Protein AF-A0A535QYP2-F1 (afdb_monomer)

Secondary structure (DSSP, 8-state):
---------HHHHHHHHHHHHHHTS-HHHHHHHHHHHHHHHH-TT--PPP------------

Nearest PDB structures (foldseek):
  5x3t-assembly1_G  TM=6.824E-01  e=1.214E-01  Mycobacterium tuberculosis H37Rv

Mean predicted aligned error: 7.99 Å

Sequence (62 aa):
MKRTNVYLTEKQLERLHLQAEQEGVAMAEVIRRAVEVYLVWNDPTYAPPPHSKKKRRLHPHG

Radius of gyration: 15.45 Å; Cα contacts (8 Å, |Δi|>4): 19; chains: 1; bounding box: 50×24×32 Å

Solvent-accessible surface area (backbone atoms only — not comparable to full-atom values): 4149 Å² total; per-residue (Å²): 141,84,92,78,90,79,92,73,55,69,70,55,50,54,53,43,47,55,50,15,62,76,70,72,49,58,49,68,56,54,53,49,51,52,51,49,52,51,44,39,73,76,33,86,82,55,74,80,78,81,83,76,73,76,72,77,76,79,74,81,88,126

Foldseek 3Di:
DDDDDDDDDPVVVVVLVVVCVVVVHDSVVVVVVVVLVVCCVVDVPDDDDDPPPPPPPPDPDD

Structure (mmCIF, N/CA/C/O backbone):
data_AF-A0A535QYP2-F1
#
_entry.id   AF-A0A535QYP2-F1
#
loop_
_atom_site.group_PDB
_atom_site.id
_atom_site.type_symbol
_atom_site.label_atom_id
_atom_site.label_alt_id
_atom_site.label_comp_id
_atom_site.label_asym_id
_atom_site.label_entity_id
_atom_site.label_seq_id
_atom_site.pdbx_PDB_ins_code
_atom_site.Cartn_x
_atom_site.Cartn_y
_atom_site.Cartn_z
_atom_site.occupancy
_atom_site.B_iso_or_equiv
_atom_site.auth_seq_id
_atom_site.auth_comp_id
_atom_site.auth_asym_id
_atom_site.auth_atom_id
_atom_site.pdbx_PDB_model_num
ATOM 1 N N . MET A 1 1 ? -9.100 -8.524 -8.116 1.00 72.25 1 MET A N 1
ATOM 2 C CA . MET A 1 1 ? -8.296 -8.455 -6.874 1.00 72.25 1 MET A CA 1
ATOM 3 C C . MET A 1 1 ? -8.432 -9.776 -6.136 1.00 72.25 1 MET A C 1
ATOM 5 O O . MET A 1 1 ? -9.532 -10.316 -6.122 1.00 72.25 1 MET A O 1
ATOM 9 N N . LYS A 1 2 ? -7.341 -10.292 -5.560 1.00 84.38 2 LYS A N 1
ATOM 10 C CA . LYS A 1 2 ? -7.328 -11.500 -4.719 1.00 84.38 2 LYS A CA 1
ATOM 11 C C . LYS A 1 2 ? -7.091 -11.075 -3.268 1.00 84.38 2 LYS A C 1
ATOM 13 O O . LYS A 1 2 ? -6.270 -10.195 -3.032 1.00 84.38 2 LYS A O 1
ATOM 18 N N . ARG A 1 3 ? -7.833 -11.652 -2.318 1.00 88.12 3 ARG A N 1
ATOM 19 C CA . ARG A 1 3 ? -7.654 -11.379 -0.885 1.00 88.12 3 ARG A CA 1
ATOM 20 C C . ARG A 1 3 ? -6.500 -12.226 -0.353 1.00 88.12 3 ARG A C 1
ATOM 22 O O . ARG A 1 3 ? -6.496 -13.436 -0.561 1.00 88.12 3 ARG A O 1
ATOM 29 N N . THR A 1 4 ? -5.576 -11.583 0.350 1.00 92.25 4 THR A N 1
ATOM 30 C CA . THR A 1 4 ? -4.425 -12.215 1.000 1.00 92.25 4 THR A CA 1
ATOM 31 C C . THR A 1 4 ? -4.275 -11.617 2.393 1.00 92.25 4 THR A C 1
ATOM 33 O O . THR A 1 4 ? -4.446 -10.410 2.556 1.00 92.25 4 THR A O 1
ATOM 36 N N . ASN A 1 5 ? -3.972 -12.451 3.387 1.00 92.94 5 ASN A N 1
ATOM 37 C CA . ASN A 1 5 ? -3.627 -11.990 4.728 1.00 92.94 5 ASN A CA 1
ATOM 38 C C . ASN A 1 5 ? -2.112 -11.796 4.804 1.00 92.94 5 ASN A C 1
ATOM 40 O O . ASN A 1 5 ? -1.359 -12.642 4.325 1.00 92.94 5 ASN A O 1
ATOM 44 N N . VAL A 1 6 ? -1.680 -10.693 5.404 1.00 91.56 6 VAL A N 1
ATOM 45 C CA . VAL A 1 6 ? -0.266 -10.376 5.618 1.00 91.56 6 VAL A CA 1
ATOM 46 C C . VAL A 1 6 ? -0.043 -10.085 7.093 1.00 91.56 6 VAL A C 1
ATOM 48 O O . VAL A 1 6 ? -0.925 -9.545 7.760 1.00 91.56 6 VAL A O 1
ATOM 51 N N . TYR A 1 7 ? 1.129 -10.454 7.598 1.00 95.50 7 TYR A N 1
ATOM 52 C CA . TYR A 1 7 ? 1.537 -10.121 8.955 1.00 95.50 7 TYR A CA 1
ATO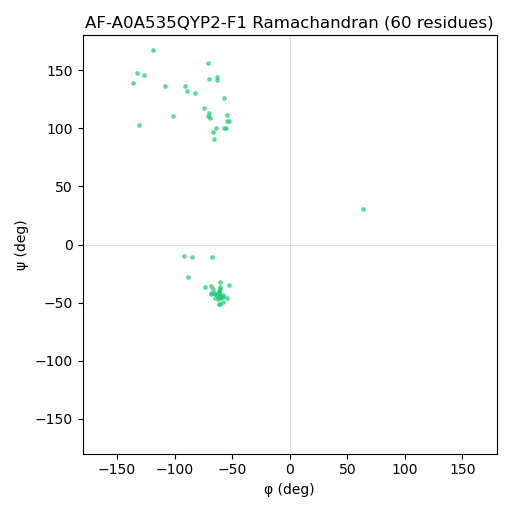M 53 C C . TYR A 1 7 ? 2.253 -8.774 8.946 1.00 95.50 7 TYR A C 1
ATOM 55 O O . TYR A 1 7 ? 3.137 -8.539 8.125 1.00 95.50 7 TYR A O 1
ATOM 63 N N . LEU A 1 8 ? 1.852 -7.899 9.861 1.00 94.94 8 LEU A N 1
ATOM 64 C CA . LEU A 1 8 ? 2.425 -6.576 10.069 1.00 94.94 8 LEU A CA 1
ATOM 65 C C . LEU A 1 8 ? 2.663 -6.402 11.565 1.00 94.94 8 LEU A C 1
ATOM 67 O O . LEU A 1 8 ? 1.915 -6.930 12.386 1.00 94.94 8 LEU A O 1
ATOM 71 N N . THR A 1 9 ? 3.699 -5.653 11.915 1.00 97.88 9 THR A N 1
ATOM 72 C CA . THR A 1 9 ? 3.898 -5.226 13.304 1.00 97.88 9 THR A CA 1
ATOM 73 C C . THR A 1 9 ? 2.857 -4.173 13.685 1.00 97.88 9 THR A C 1
ATOM 75 O O . THR A 1 9 ? 2.350 -3.455 12.821 1.00 97.88 9 THR A O 1
ATOM 78 N N . GLU A 1 10 ? 2.576 -4.027 14.980 1.00 97.56 10 GLU A N 1
ATOM 79 C CA . GLU A 1 10 ? 1.621 -3.029 15.492 1.00 97.56 10 GLU A CA 1
ATOM 80 C C . GLU A 1 10 ? 1.965 -1.613 15.013 1.00 97.56 10 GLU A C 1
ATOM 82 O O . GLU A 1 10 ? 1.123 -0.922 14.447 1.00 97.56 10 GLU A O 1
ATOM 87 N N . LYS A 1 11 ? 3.245 -1.228 15.093 1.00 97.44 11 LYS A N 1
ATOM 88 C CA . LYS A 1 11 ? 3.718 0.081 14.613 1.00 97.44 11 LYS A CA 1
ATOM 89 C C . LYS A 1 11 ? 3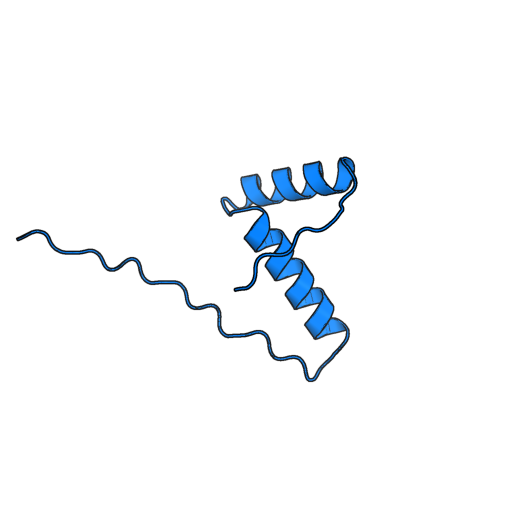.488 0.291 13.115 1.00 97.44 11 LYS A C 1
ATOM 91 O O . LYS A 1 11 ? 3.209 1.407 12.688 1.00 97.44 11 LYS A O 1
ATOM 96 N N . GLN A 1 12 ? 3.634 -0.752 12.294 1.00 96.69 12 GLN A N 1
ATOM 97 C CA . GLN A 1 12 ? 3.345 -0.653 10.858 1.00 96.69 12 GLN A CA 1
ATOM 98 C C . GLN A 1 12 ? 1.848 -0.464 10.621 1.00 96.69 12 GLN A C 1
ATOM 100 O O . GLN A 1 12 ? 1.464 0.359 9.793 1.00 96.69 12 GLN A O 1
ATOM 105 N N . LEU A 1 13 ? 1.015 -1.191 11.369 1.00 96.75 13 LEU A N 1
ATOM 106 C CA . LEU A 1 13 ? -0.434 -1.082 11.281 1.00 96.75 13 LEU A CA 1
ATOM 107 C C . LEU A 1 13 ? -0.915 0.325 11.667 1.00 96.75 13 LEU A C 1
ATOM 109 O O . LEU A 1 13 ? -1.668 0.930 10.910 1.00 96.75 13 LEU A O 1
ATOM 113 N N . GLU A 1 14 ? -0.425 0.881 12.777 1.00 97.44 14 GLU A N 1
ATOM 114 C CA . GLU A 1 14 ? -0.740 2.247 13.224 1.00 97.44 14 GLU A CA 1
ATOM 115 C C . GLU A 1 14 ? -0.371 3.301 12.173 1.00 97.44 14 GLU A C 1
ATOM 117 O O . GLU A 1 14 ? -1.166 4.186 11.856 1.00 97.44 14 GLU A O 1
ATOM 122 N N . ARG A 1 15 ? 0.826 3.191 11.583 1.00 96.94 15 ARG A N 1
ATOM 123 C CA . ARG A 1 15 ? 1.286 4.108 10.529 1.00 96.94 15 ARG A CA 1
ATOM 124 C C . ARG A 1 15 ? 0.412 4.035 9.280 1.00 96.94 15 ARG A C 1
ATOM 126 O O . ARG A 1 15 ? 0.073 5.075 8.720 1.00 96.94 15 ARG A O 1
ATOM 133 N N . LEU A 1 16 ? 0.044 2.826 8.856 1.00 96.50 16 LEU A N 1
ATOM 134 C CA . LEU A 1 16 ? -0.821 2.613 7.696 1.00 96.50 16 LEU A CA 1
ATOM 135 C C . LEU A 1 16 ? -2.240 3.134 7.943 1.00 96.50 16 LEU A C 1
ATOM 137 O O . LEU A 1 16 ? -2.830 3.721 7.039 1.00 96.50 16 LEU A O 1
ATOM 141 N N . HIS A 1 17 ? -2.764 2.960 9.158 1.00 96.94 17 HIS A N 1
ATOM 142 C CA . HIS A 1 17 ? -4.045 3.527 9.568 1.00 96.94 17 HIS A CA 1
ATOM 143 C C . HIS A 1 17 ? -4.030 5.052 9.514 1.00 96.94 17 HIS A C 1
ATOM 145 O O . HIS A 1 17 ? -4.878 5.641 8.848 1.00 96.94 17 HIS A O 1
ATOM 151 N N . LEU A 1 18 ? -3.029 5.680 10.135 1.00 97.44 18 LEU A N 1
ATOM 152 C CA . LEU A 1 18 ? -2.899 7.135 10.139 1.00 97.44 18 LEU A CA 1
ATOM 153 C C . LEU A 1 18 ? -2.818 7.697 8.713 1.00 97.44 18 LEU A C 1
ATOM 155 O O . LEU A 1 18 ? -3.479 8.682 8.394 1.00 97.44 18 LEU A O 1
ATOM 159 N N . GLN A 1 19 ? -2.042 7.054 7.837 1.00 96.50 19 GLN A N 1
ATOM 160 C CA . GLN A 1 19 ? -1.924 7.481 6.445 1.00 96.50 19 GLN A CA 1
ATOM 161 C C . GLN A 1 19 ? -3.245 7.318 5.677 1.00 96.50 19 GLN A C 1
ATOM 163 O O . GLN A 1 19 ? -3.641 8.205 4.923 1.00 96.50 19 GLN A O 1
ATOM 168 N N . ALA A 1 20 ? -3.951 6.205 5.881 1.00 97.06 20 ALA A N 1
ATOM 169 C CA . ALA A 1 20 ? -5.244 5.960 5.252 1.00 97.06 20 ALA A CA 1
ATOM 170 C C . ALA A 1 20 ? -6.292 7.008 5.665 1.00 97.06 20 ALA A C 1
ATOM 172 O O . ALA A 1 20 ? -7.038 7.494 4.814 1.00 97.06 20 ALA A O 1
ATOM 173 N N . GLU A 1 21 ? -6.309 7.394 6.944 1.00 97.25 21 GLU A N 1
ATOM 174 C CA . GLU A 1 21 ? -7.179 8.450 7.471 1.00 97.25 21 GLU A CA 1
ATOM 175 C C . GLU A 1 21 ? -6.843 9.820 6.877 1.00 97.25 21 GLU A C 1
ATOM 177 O O . GLU A 1 21 ? -7.742 10.519 6.411 1.00 97.25 21 GLU A O 1
ATOM 182 N N . GLN A 1 22 ? -5.556 10.178 6.822 1.00 96.88 22 GLN A N 1
ATOM 183 C CA . GLN A 1 22 ? -5.094 11.435 6.224 1.00 96.88 22 GLN A CA 1
ATOM 184 C C . GLN A 1 22 ? -5.454 11.547 4.735 1.00 96.88 22 GLN A C 1
ATOM 186 O O . GLN A 1 22 ? -5.822 12.622 4.266 1.00 96.88 22 GLN A O 1
ATOM 191 N N . GLU A 1 23 ? -5.365 10.442 3.991 1.00 94.88 23 GLU A N 1
ATOM 192 C CA . GLU A 1 23 ? -5.699 10.390 2.564 1.00 94.88 23 GLU A CA 1
ATOM 193 C C . GLU A 1 23 ? -7.202 10.172 2.292 1.00 94.88 23 GLU A C 1
ATOM 195 O O . GLU A 1 23 ? -7.642 10.285 1.144 1.00 94.88 23 GLU A O 1
ATOM 200 N N . GLY A 1 24 ? -8.003 9.840 3.312 1.00 95.94 24 GLY A N 1
ATOM 201 C CA . GLY A 1 24 ? -9.420 9.499 3.156 1.00 95.94 24 GLY A CA 1
ATOM 202 C C . GLY A 1 24 ? -9.661 8.238 2.313 1.00 95.94 24 GLY A C 1
ATOM 203 O O . GLY A 1 24 ? -10.672 8.140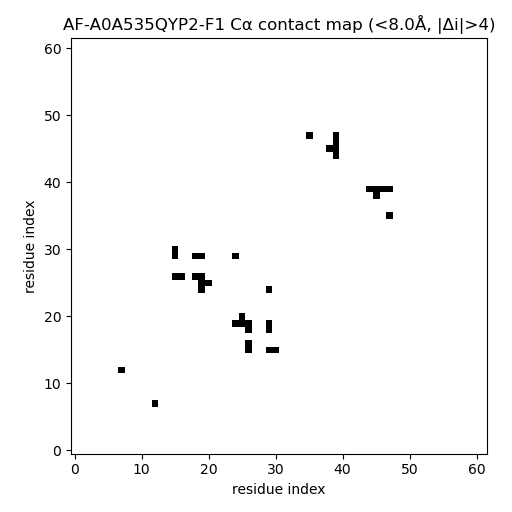 1.611 1.00 95.94 24 GLY A O 1
ATOM 204 N N . VAL A 1 25 ? -8.731 7.279 2.339 1.00 95.31 25 VAL A N 1
ATOM 205 C CA . VAL A 1 25 ? -8.811 6.019 1.579 1.00 95.31 25 VAL A CA 1
ATOM 206 C C . VAL A 1 25 ? -8.826 4.808 2.507 1.00 95.31 25 VAL A C 1
ATOM 208 O O . VAL A 1 25 ? -8.525 4.889 3.691 1.00 95.31 25 VAL A O 1
ATOM 211 N N . ALA A 1 26 ? -9.162 3.637 1.967 1.00 93.56 26 ALA A N 1
ATOM 212 C CA . ALA A 1 26 ? -9.010 2.394 2.712 1.00 93.56 26 ALA A CA 1
ATOM 213 C C . ALA A 1 26 ? -7.523 2.043 2.882 1.00 93.56 26 ALA A C 1
ATOM 215 O O . ALA A 1 26 ? -6.752 2.143 1.928 1.00 93.56 26 ALA A O 1
ATOM 216 N N . MET A 1 27 ? -7.142 1.502 4.042 1.00 94.19 27 MET A N 1
ATOM 217 C CA . MET A 1 27 ? -5.779 1.008 4.295 1.00 94.19 27 MET A CA 1
ATOM 218 C C . MET A 1 27 ? -5.293 0.016 3.223 1.00 94.19 27 MET A C 1
ATOM 220 O O . MET A 1 27 ? -4.129 0.030 2.835 1.00 94.19 27 MET A O 1
ATOM 224 N N . ALA A 1 28 ? -6.193 -0.811 2.684 1.00 92.31 28 ALA A N 1
ATOM 225 C CA . ALA A 1 28 ? -5.872 -1.730 1.593 1.00 92.31 28 ALA A CA 1
ATOM 226 C C . ALA A 1 28 ? -5.383 -1.011 0.320 1.00 92.31 28 ALA A C 1
ATOM 228 O O . ALA A 1 28 ? -4.551 -1.558 -0.398 1.00 92.31 28 ALA A O 1
ATOM 229 N N . GLU A 1 29 ? -5.868 0.202 0.042 1.00 93.19 29 GLU A N 1
ATOM 230 C CA . GLU A 1 29 ? -5.409 1.009 -1.094 1.00 93.19 29 GLU A CA 1
ATOM 231 C C . GLU A 1 29 ? -4.016 1.595 -0.827 1.00 93.19 29 GLU A C 1
ATOM 233 O O . GLU A 1 29 ? -3.185 1.600 -1.732 1.00 93.19 29 GLU A O 1
ATOM 238 N N . VAL A 1 30 ? -3.720 1.995 0.415 1.00 94.75 30 VAL A N 1
ATOM 239 C CA . VAL A 1 30 ? -2.367 2.419 0.825 1.00 94.75 30 VAL A CA 1
ATOM 240 C C . VAL A 1 30 ? -1.371 1.273 0.637 1.00 94.75 30 VAL A C 1
ATOM 242 O O . VAL A 1 30 ? -0.361 1.429 -0.047 1.00 94.75 30 VAL A O 1
ATOM 245 N N . ILE A 1 31 ? -1.693 0.089 1.174 1.00 93.94 31 ILE A N 1
ATOM 246 C CA . ILE A 1 31 ? -0.854 -1.112 1.049 1.00 93.94 31 ILE A CA 1
ATOM 247 C C . ILE A 1 31 ? -0.671 -1.487 -0.423 1.00 93.94 31 ILE A C 1
ATOM 249 O O . ILE A 1 31 ? 0.444 -1.767 -0.855 1.00 93.94 31 ILE A O 1
ATOM 253 N N . ARG A 1 32 ? -1.747 -1.466 -1.216 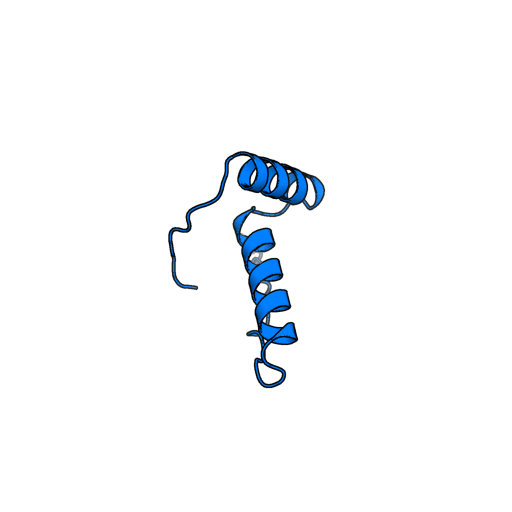1.00 91.50 32 ARG A N 1
ATOM 254 C CA . ARG A 1 32 ? -1.680 -1.771 -2.646 1.00 91.50 32 ARG A CA 1
ATOM 255 C C . ARG A 1 32 ? -0.714 -0.841 -3.380 1.00 91.50 32 ARG A C 1
ATOM 257 O O . ARG A 1 32 ? 0.132 -1.343 -4.113 1.00 91.50 32 ARG A O 1
ATOM 264 N N . ARG A 1 33 ? -0.823 0.478 -3.180 1.00 92.06 33 ARG A N 1
ATOM 265 C CA . ARG A 1 33 ? 0.075 1.459 -3.814 1.00 92.06 33 ARG A CA 1
ATOM 266 C C . ARG A 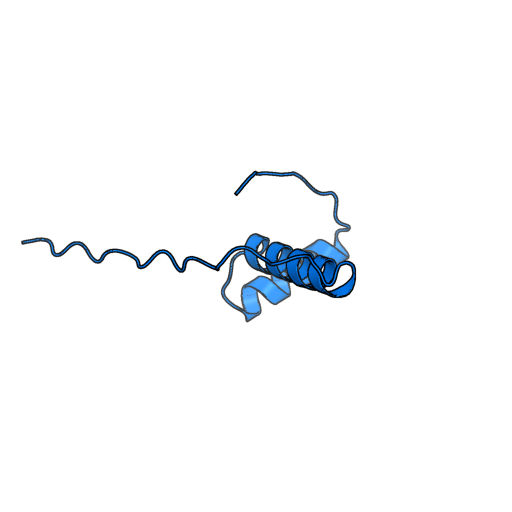1 33 ? 1.524 1.239 -3.392 1.00 92.06 33 ARG A C 1
ATOM 268 O O . ARG A 1 33 ? 2.408 1.282 -4.238 1.00 92.06 33 ARG A O 1
ATOM 275 N N . ALA A 1 34 ? 1.766 0.950 -2.113 1.00 93.19 34 ALA A N 1
ATOM 276 C CA . ALA A 1 34 ? 3.107 0.645 -1.619 1.00 93.19 34 ALA A CA 1
ATOM 277 C C . ALA A 1 34 ? 3.701 -0.604 -2.297 1.00 93.19 34 ALA A C 1
ATOM 279 O O . ALA A 1 34 ? 4.854 -0.584 -2.722 1.00 93.19 34 ALA A O 1
ATOM 280 N N . VAL A 1 35 ? 2.903 -1.666 -2.457 1.00 92.88 35 VAL A N 1
ATOM 281 C CA . VAL A 1 35 ? 3.317 -2.881 -3.177 1.00 92.88 35 VAL A CA 1
ATOM 282 C C . VAL A 1 35 ? 3.569 -2.590 -4.658 1.00 92.88 35 VAL A C 1
ATOM 284 O O . VAL A 1 35 ? 4.565 -3.053 -5.199 1.00 92.88 35 VAL A O 1
ATOM 287 N N . GLU A 1 36 ? 2.715 -1.804 -5.317 1.00 91.88 36 GLU A N 1
ATOM 288 C CA . GLU A 1 36 ? 2.912 -1.413 -6.720 1.00 91.88 36 GLU A CA 1
ATOM 289 C C . GLU A 1 36 ? 4.216 -0.626 -6.909 1.00 91.88 36 GLU A C 1
ATOM 291 O O . GLU A 1 36 ? 4.990 -0.959 -7.802 1.00 91.88 36 GLU A O 1
ATOM 296 N N . VAL A 1 37 ? 4.502 0.353 -6.044 1.00 91.75 37 VAL A N 1
ATOM 297 C CA . VAL A 1 37 ? 5.761 1.119 -6.073 1.00 91.75 37 VAL A CA 1
ATOM 298 C C . VAL A 1 37 ? 6.967 0.206 -5.859 1.00 91.75 37 VAL A C 1
ATOM 300 O O . VAL A 1 37 ? 7.943 0.303 -6.600 1.00 91.75 37 VAL A O 1
ATOM 303 N N . TYR A 1 38 ? 6.894 -0.703 -4.883 1.00 93.38 38 TYR A N 1
ATOM 304 C CA . TYR A 1 38 ? 7.962 -1.668 -4.620 1.00 93.38 38 TYR A CA 1
ATOM 305 C C . TYR A 1 38 ? 8.243 -2.562 -5.836 1.00 93.38 38 TYR A C 1
ATOM 307 O O . TYR A 1 38 ? 9.401 -2.757 -6.201 1.00 93.38 38 TYR A O 1
ATOM 315 N N . LEU A 1 39 ? 7.193 -3.067 -6.491 1.00 93.88 39 LEU A N 1
ATOM 316 C CA . LEU A 1 39 ? 7.329 -3.929 -7.664 1.00 93.88 39 LEU A CA 1
ATOM 317 C C . LEU A 1 39 ? 7.883 -3.176 -8.877 1.00 93.88 39 LEU A C 1
ATOM 319 O O . LEU A 1 39 ? 8.783 -3.697 -9.520 1.00 93.88 39 LEU A O 1
ATOM 323 N N . VAL A 1 40 ? 7.421 -1.952 -9.155 1.00 93.19 40 VAL A N 1
ATOM 324 C CA . VAL A 1 40 ? 7.964 -1.121 -10.251 1.00 93.19 40 VAL A CA 1
ATOM 325 C C . VAL A 1 40 ? 9.441 -0.800 -10.026 1.00 93.19 40 VAL A C 1
ATOM 327 O O . VAL A 1 40 ? 10.229 -0.792 -10.968 1.00 93.19 40 VAL A O 1
ATOM 330 N N . TRP A 1 41 ? 9.827 -0.518 -8.780 1.00 92.25 41 TRP A N 1
ATOM 331 C CA . TRP A 1 41 ? 11.215 -0.200 -8.462 1.00 92.25 41 TRP A CA 1
ATOM 332 C C . TRP A 1 41 ? 12.143 -1.412 -8.619 1.00 92.25 41 TRP A C 1
ATOM 334 O O . TRP A 1 41 ? 13.283 -1.254 -9.050 1.00 92.25 41 TRP A O 1
ATOM 344 N N . ASN A 1 42 ? 11.657 -2.612 -8.290 1.00 92.38 42 ASN A N 1
ATOM 345 C CA . ASN A 1 42 ? 12.450 -3.840 -8.335 1.00 92.38 42 ASN A CA 1
ATOM 346 C C . ASN A 1 42 ? 12.421 -4.548 -9.701 1.00 92.38 42 ASN A C 1
ATOM 348 O O . ASN A 1 42 ? 13.367 -5.251 -10.048 1.00 92.38 42 ASN A O 1
ATOM 352 N N . ASP A 1 43 ? 11.347 -4.385 -10.467 1.00 92.25 43 ASP A N 1
ATOM 353 C CA . ASP A 1 43 ? 11.173 -4.970 -11.791 1.00 92.25 43 ASP A CA 1
ATOM 354 C C . ASP A 1 43 ? 10.715 -3.886 -12.783 1.00 92.25 43 ASP A C 1
ATOM 356 O O . ASP A 1 43 ? 9.534 -3.530 -12.814 1.00 92.25 43 ASP A O 1
ATOM 360 N N . PRO A 1 44 ? 11.616 -3.373 -13.641 1.00 84.75 44 PRO A N 1
ATOM 361 C CA . PRO A 1 44 ? 11.270 -2.345 -14.619 1.00 84.75 44 PRO A CA 1
ATOM 362 C C . PRO A 1 44 ? 10.313 -2.844 -15.714 1.00 84.75 44 PRO A C 1
ATOM 364 O O . PRO A 1 44 ? 9.794 -2.034 -16.480 1.00 84.75 44 PRO A O 1
ATOM 367 N N . THR A 1 45 ? 10.074 -4.157 -15.813 1.00 90.69 45 THR A N 1
ATOM 368 C CA . THR A 1 45 ? 9.094 -4.750 -16.737 1.00 90.69 45 THR A CA 1
ATOM 369 C C . THR A 1 45 ? 7.712 -4.921 -16.107 1.00 90.69 45 THR A C 1
ATOM 371 O O . THR A 1 45 ? 6.737 -5.185 -16.817 1.00 90.69 45 THR A O 1
ATOM 374 N N . TYR A 1 46 ? 7.590 -4.721 -14.792 1.00 89.75 46 TYR A N 1
ATOM 375 C CA . TYR A 1 46 ? 6.311 -4.764 -14.102 1.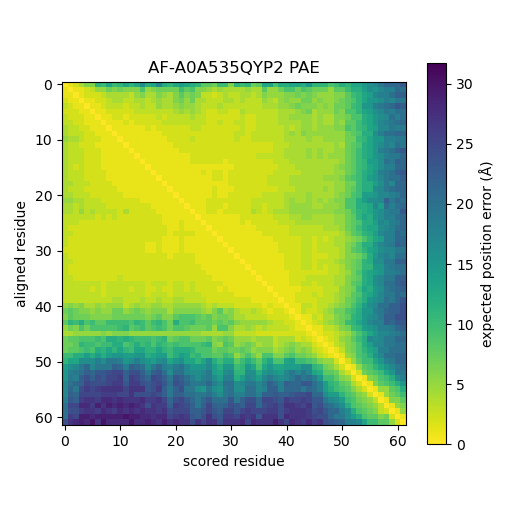00 89.75 46 TYR A CA 1
ATOM 376 C C . TYR A 1 46 ? 5.448 -3.554 -14.480 1.00 89.75 46 TYR A C 1
ATOM 378 O O . TYR A 1 46 ? 5.726 -2.409 -14.120 1.00 89.75 46 TYR A O 1
ATOM 386 N N . ALA A 1 47 ? 4.346 -3.825 -15.178 1.00 83.94 47 ALA A N 1
ATOM 387 C CA . ALA A 1 47 ? 3.325 -2.837 -15.498 1.00 83.94 47 ALA A CA 1
ATOM 388 C C . ALA A 1 47 ? 2.125 -3.005 -14.546 1.00 83.94 47 ALA A C 1
ATOM 390 O O . ALA A 1 47 ? 1.401 -4.003 -14.652 1.00 83.94 47 ALA A O 1
ATOM 391 N N . PRO A 1 48 ? 1.875 -2.060 -13.618 1.00 80.00 48 PRO A N 1
ATOM 392 C CA . PRO A 1 48 ? 0.722 -2.151 -12.735 1.00 80.00 48 PRO A CA 1
ATOM 393 C C . PRO A 1 48 ? -0.581 -2.083 -13.551 1.00 80.00 48 PRO A C 1
ATOM 395 O O . PRO A 1 48 ? -0.677 -1.323 -14.520 1.00 80.00 48 PRO A O 1
ATOM 398 N N . PRO A 1 49 ? -1.610 -2.866 -13.180 1.00 79.12 49 PRO A N 1
ATOM 399 C CA . PRO A 1 49 ? -2.869 -2.873 -13.907 1.00 79.12 49 PRO A CA 1
ATOM 400 C C . PRO A 1 49 ? -3.541 -1.491 -13.838 1.00 79.12 49 PRO A C 1
ATOM 402 O O . PRO A 1 49 ? -3.496 -0.836 -12.791 1.00 79.12 49 PRO A O 1
ATOM 405 N N . PRO A 1 50 ? -4.221 -1.044 -14.911 1.00 72.25 50 PRO A N 1
ATOM 406 C CA . PRO A 1 50 ? -4.868 0.260 -14.932 1.00 72.25 50 PRO A CA 1
ATOM 407 C C . PRO A 1 50 ? -5.876 0.375 -13.784 1.00 72.25 50 PRO A C 1
ATOM 409 O O . PRO A 1 50 ? -6.776 -0.457 -13.634 1.00 72.25 50 PRO A O 1
ATOM 412 N N . HIS A 1 51 ? -5.737 1.423 -12.965 1.00 66.69 51 HIS A N 1
ATOM 413 C CA . HIS A 1 51 ? -6.659 1.714 -11.869 1.00 66.69 51 HIS A CA 1
ATOM 414 C C . HIS A 1 51 ? -8.027 2.071 -12.454 1.00 66.69 51 HIS A C 1
ATOM 416 O O . HIS A 1 51 ? -8.317 3.235 -12.738 1.00 66.69 51 HIS A O 1
ATOM 422 N N . SER A 1 52 ? -8.903 1.082 -12.639 1.00 56.97 52 SER A N 1
ATOM 423 C CA . SER A 1 52 ? -10.287 1.367 -12.985 1.00 56.97 52 SER A CA 1
ATOM 424 C C . SER A 1 52 ? -10.926 2.055 -11.780 1.00 56.97 52 SER A C 1
ATOM 426 O O . SER A 1 52 ? -11.375 1.400 -10.835 1.00 56.97 52 SER A O 1
ATOM 428 N N . LYS A 1 53 ? -10.977 3.390 -11.794 1.00 57.12 53 LYS A N 1
ATOM 429 C CA . LYS A 1 53 ? -11.945 4.131 -10.990 1.00 57.12 53 LYS A CA 1
ATOM 430 C C . LYS A 1 53 ? -13.300 3.587 -11.427 1.00 57.12 53 LYS A C 1
ATOM 432 O O . LYS A 1 53 ? -13.768 3.934 -12.510 1.00 57.12 53 LYS A O 1
ATOM 437 N N . LYS A 1 54 ? -13.908 2.676 -10.657 1.00 53.19 54 LYS A N 1
ATOM 438 C CA . LYS A 1 54 ? -15.310 2.306 -10.873 1.00 53.19 54 LYS A CA 1
ATOM 439 C C . LYS A 1 54 ? -16.082 3.619 -10.801 1.00 53.19 54 LYS A C 1
ATOM 441 O O . LYS A 1 54 ? -16.295 4.149 -9.712 1.00 53.19 54 LYS A O 1
ATOM 446 N N . LYS A 1 55 ? -16.444 4.188 -11.957 1.00 46.81 55 LYS A N 1
ATOM 447 C CA . LYS A 1 55 ? -17.423 5.268 -12.029 1.00 46.81 55 LYS A CA 1
ATOM 448 C C . LYS A 1 55 ? -18.644 4.711 -11.310 1.00 46.81 55 LYS A C 1
ATOM 450 O O . LYS A 1 55 ? -19.236 3.745 -11.788 1.00 46.81 55 LYS A O 1
ATOM 455 N N . ARG A 1 56 ? -18.976 5.261 -10.137 1.00 53.28 56 ARG A N 1
ATOM 456 C CA . ARG A 1 56 ? -20.299 5.068 -9.543 1.00 53.28 56 ARG A CA 1
ATOM 457 C C . ARG A 1 56 ? -21.276 5.471 -10.640 1.00 53.28 56 ARG A C 1
ATOM 459 O O . ARG A 1 56 ? -21.342 6.646 -10.992 1.00 53.28 56 ARG A O 1
ATOM 466 N N . ARG A 1 57 ? -21.938 4.494 -11.260 1.00 54.62 57 ARG A N 1
ATOM 467 C CA . ARG A 1 57 ? -23.077 4.765 -12.129 1.00 54.62 57 ARG A CA 1
ATOM 468 C C . ARG A 1 57 ? -24.137 5.365 -11.211 1.00 54.62 57 ARG A C 1
ATOM 470 O O . ARG A 1 57 ? -24.748 4.639 -10.432 1.00 54.62 57 ARG A O 1
ATOM 477 N N . LEU A 1 58 ? -24.263 6.692 -11.243 1.00 56.59 58 LEU A N 1
ATOM 478 C CA . LEU A 1 58 ? -25.465 7.386 -10.795 1.00 56.59 58 LEU A CA 1
ATOM 479 C C . LEU A 1 58 ? -26.611 6.749 -11.581 1.00 56.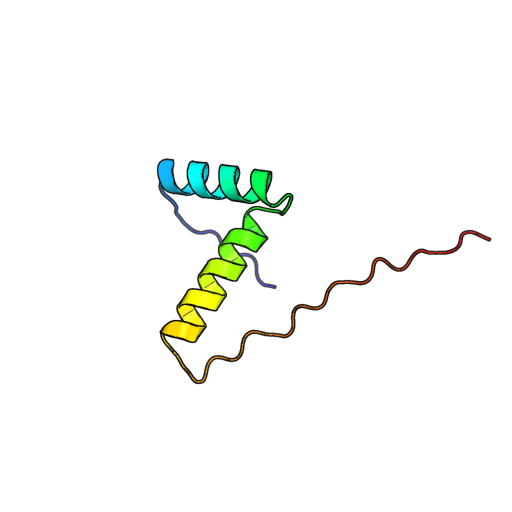59 58 LEU A C 1
ATOM 481 O O . LEU A 1 58 ? -26.678 6.907 -12.798 1.00 56.59 58 LEU A O 1
ATOM 485 N N . HIS A 1 59 ? -27.421 5.934 -10.913 1.00 55.47 59 HIS A N 1
ATOM 486 C CA . HIS A 1 59 ? -28.692 5.499 -11.469 1.00 55.47 59 HIS A CA 1
ATOM 487 C C . HIS A 1 59 ? -29.627 6.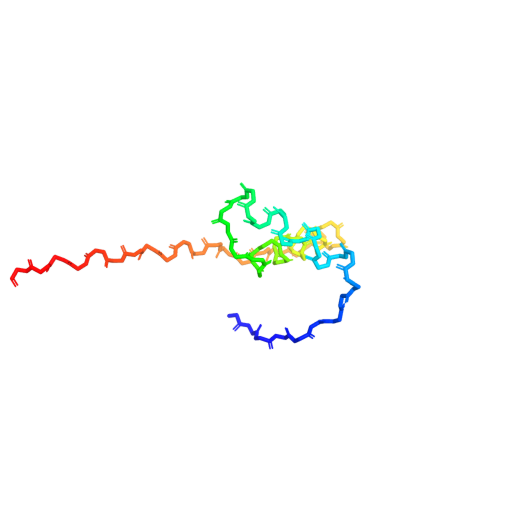708 -11.368 1.00 55.47 59 HIS A C 1
ATOM 489 O O . HIS A 1 59 ? -29.852 7.174 -10.248 1.00 55.47 59 HIS A O 1
ATOM 495 N N . PRO A 1 60 ? -30.134 7.265 -12.481 1.00 60.53 60 PRO A N 1
ATOM 496 C CA . PRO A 1 60 ? -31.260 8.172 -12.395 1.00 60.53 60 PRO A CA 1
ATOM 497 C C . PRO A 1 60 ? -32.476 7.319 -12.029 1.00 60.53 60 PRO A C 1
ATOM 499 O O . PRO A 1 60 ? -32.908 6.478 -12.814 1.00 60.53 60 PRO A O 1
ATOM 502 N N . HIS A 1 61 ? -32.978 7.485 -10.808 1.00 49.28 61 HIS A N 1
ATOM 503 C CA . HIS A 1 61 ? -34.344 7.091 -10.495 1.00 49.28 61 HIS A CA 1
ATOM 504 C C . HIS A 1 61 ? -35.265 8.067 -11.231 1.00 49.28 61 HIS A C 1
ATOM 506 O O . HIS A 1 61 ? -35.299 9.251 -10.897 1.00 49.28 61 HIS A O 1
ATOM 512 N N . GLY A 1 62 ? -35.926 7.560 -12.268 1.00 53.81 62 GLY A N 1
ATOM 513 C CA . GLY A 1 62 ? -37.119 8.130 -12.882 1.00 53.81 62 GLY A CA 1
ATOM 514 C C . GLY A 1 62 ? -38.259 7.143 -12.714 1.00 53.81 62 GLY A C 1
ATOM 515 O O . GLY A 1 62 ? -37.957 5.925 -12.716 1.00 53.81 62 GLY A O 1
#

pLDDT: mean 85.08, std 15.64, range [46.81, 97.88]

=== Feature glossary ===
Feature key, reading from the visual/contextual features back to the raw sequence:

Rendered structure images. Six rendered views show the 3D structure from the faces of a cube — i.e. along ±x, ±y, ±z. Rendering representation is drawn randomly per protein from cartoon (secondary-structure ribbons), sticks (backbone bonds), or molecular surface; coloring is either N→C rainbow (blue at the N-terminus through red at the C-terminus) or one color per chain.

Contact-map, Ramachandran, and PAE plots. The contact map is a binary N×N matrix image: pixel (i, j) is dark where Cα_i and Cα_j are within 8 Å and |i−j|>4. Because the |i−j|>4 filter removes local helical contacts, off-diagonal stripes parallel to the main diagonal indicate parallel β-sheets; stripes perpendicular to it indicate antiparallel β-sheets. The Ramachandran plot scatters every residue's (φ, ψ) pair against the sterically allowed regions. The PAE heatmap renders the predicted-aligned-error matrix.

InterPro / GO / CATH / organism. Database cross-references. InterPro integrates a dozen domain/family signature databases into unified entries with residue-range hits. GO terms attach function/process/location labels with evidence codes. CATH codes position the fold in a four-level structural taxonomy. Organism is the NCBI-taxonomy species name.

Nearest PDB structures. The Foldseek neighbor list gives the closest experimentally determined structures in the PDB, ranked by structural alignment. TM-score near 1 means near-identical fold; near 0.3 means only rough topology match. This is how one finds what a novel AlphaFold prediction most resembles in the solved-structure universe.

Predicted aligned error. PAE(i, j) answers: if I align the predicted and true structures on residue i, how far off (in Å) do I expect residue j to be? A block-diagonal PAE matrix with low values on the blocks and high values off-diagonal is the signature of a multi-domain protein with confidently predicted domains but uncertain inter-domain orientation.

Solvent-accessible surface area. Accessible surface area quantifies burial. A residue with SASA near zero is packed into the hydrophobic core; one with SASA >100 Å² sits on the surface. Computed here via the Shrake–Rupley numerical algorithm with a 1.4 Å probe.

B-factor. B-factor (Debye–Waller factor) reflects atomic displacement in the crystal lattice. It is an experimental observable (units Å²), not a prediction; low values mean the atom is pinned down, high values mean it moves or is heterogeneous across the crystal.

pLDDT. For AlphaFold models, the B-factor field carries pLDDT — the model's own estimate of local accuracy on a 0–100 scale. Regions with pLDDT<50 should be treated as essentially unmodeled; they often correspond to intrinsically disordered segments.

Backbone torsions (φ/ψ). φ (phi) and ψ (psi) are the two rotatable backbone dihedrals per residue: φ is the C(i-1)–N–Cα–C torsion, ψ is the N–Cα–C–N(i+1) torsion, both in degrees on (−180°, 180°]. α-helical residues cluster near (−60°, −45°); β-strand residues near (−120°, +130°). A Ramachandran plot is simply a scatter of (φ, ψ) for every residue.

Radius of gyration, Cα contacts, bounding box. Radius of gyration (Rg) is the root-mean-square distance of Cα atoms from their centroid — a single number for overall size and compactness. A globular domain of N residues has Rg ≈ 2.2·N^0.38 Å; an extended or disordered chain has a much larger Rg. The Cα contact count is the number of residue pairs whose Cα atoms are within 8 Å and are more than four positions apart in sequence — a standard proxy for tertiary packing d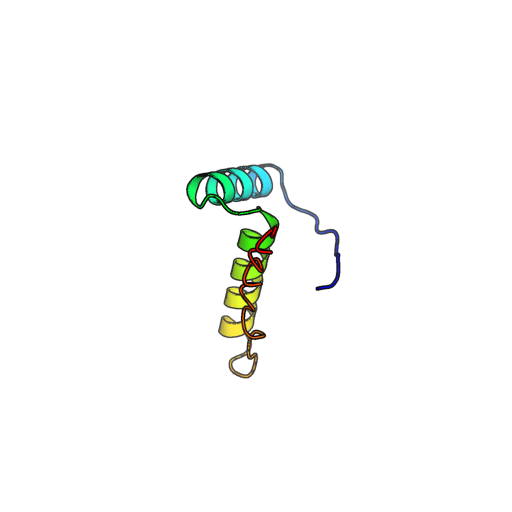ensity. The bounding box is the smallest axis-aligned box enclosing all Cα atoms.

Secondary structure (3-state, P-SEA). Three-state secondary structure (P-SEA) collapses the eight DSSP classes into helix (a), strand (b), and coil (c). P-SEA assigns these from Cα geometry alone — distances and angles — without requiring backbone oxygens, so it works on any Cα trace.

Secondary structure (8-state, DSSP). DSSP 8-state secondary structure assigns each residue one of H (α-helix), G (3₁₀-helix), I (π-helix), E (extended β-strand), B (isolated β-bridge), T (hydrogen-bonded turn), S (bend), or '-' (coil). The assignment is computed from backbone hydrogen-bond geometry via the Kabsch–Sander algorithm.

Foldseek 3Di. A 3Di character summarizes, for each residue, the relative orientation of the Cα frame of its nearest spatial neighbor. Because it encodes fold topology rather than chemistry, 3Di alignments detect remote structural similarity that sequence alignment misses.

mmCIF coordinates. The mmCIF block holds the 3D Cartesian coordinates of each backbone atom (N, Cα, C, O) in ångströms. mmCIF is the PDB's canonical archive format — a tagged-loop text representation of the atomic model.

Sequence. Sequence gives the chain of amino acids in standard one-letter code (A=alanine, C=cysteine, …, Y=tyrosine), read N→C. It is the only feature that is directly encoded by the gene; all structural features are derived from the folded form of this sequence.